Protein AF-A0A0M8SWD2-F1 (afdb_monomer_lite)

pLDDT: mean 90.35, std 13.68, range [39.41, 98.62]

Structure (mmCIF, N/CA/C/O backbone):
data_AF-A0A0M8SWD2-F1
#
_entry.id   AF-A0A0M8SWD2-F1
#
loop_
_atom_site.group_PDB
_atom_site.id
_atom_site.type_symbol
_atom_site.label_atom_id
_atom_site.label_alt_id
_atom_site.label_comp_id
_atom_site.label_asym_id
_atom_site.label_entity_id
_atom_site.label_seq_id
_atom_site.pdbx_PDB_ins_code
_atom_site.Cartn_x
_atom_site.Cartn_y
_atom_site.Cartn_z
_ato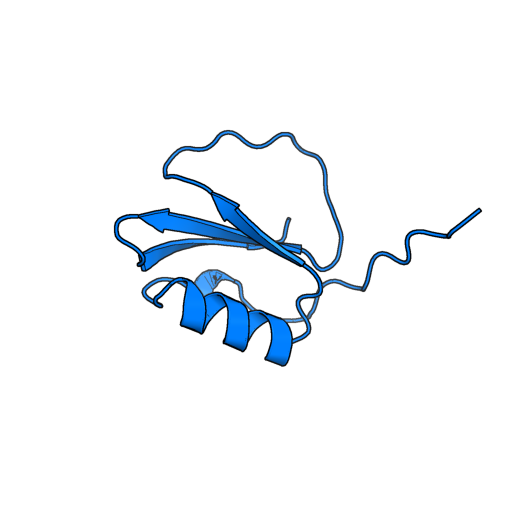m_site.occupancy
_atom_site.B_iso_or_equiv
_atom_site.auth_seq_id
_atom_site.auth_comp_id
_atom_site.auth_asym_id
_atom_site.auth_atom_id
_atom_site.pdbx_PDB_model_num
ATOM 1 N N . MET A 1 1 ? 20.744 -25.475 -4.068 1.00 39.41 1 MET A N 1
ATOM 2 C CA . MET A 1 1 ? 20.887 -24.006 -4.144 1.00 39.41 1 MET A CA 1
ATOM 3 C C . MET A 1 1 ? 19.702 -23.473 -4.934 1.00 39.41 1 MET A C 1
ATOM 5 O O . MET A 1 1 ? 19.733 -23.510 -6.154 1.00 39.41 1 MET A O 1
ATOM 9 N N . THR A 1 2 ? 18.610 -23.100 -4.270 1.00 42.47 2 THR A N 1
ATOM 10 C CA . THR A 1 2 ? 17.486 -22.422 -4.932 1.00 42.47 2 THR A CA 1
ATOM 11 C C . THR A 1 2 ? 17.868 -20.956 -5.067 1.00 42.47 2 THR A C 1
ATOM 13 O O . THR A 1 2 ? 17.972 -20.257 -4.062 1.00 42.47 2 THR A O 1
ATOM 16 N N . ALA A 1 3 ? 18.174 -20.507 -6.282 1.00 47.78 3 ALA A N 1
ATOM 17 C CA . ALA A 1 3 ? 18.397 -19.092 -6.539 1.00 47.78 3 ALA A CA 1
ATOM 18 C C . ALA A 1 3 ? 17.097 -18.338 -6.224 1.00 47.78 3 ALA A C 1
ATOM 20 O O . ALA A 1 3 ? 16.073 -18.596 -6.854 1.00 47.78 3 ALA A O 1
ATOM 21 N N . SER A 1 4 ? 17.127 -17.440 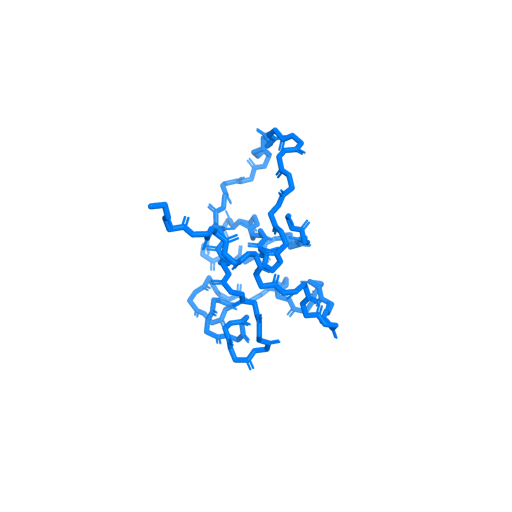-5.239 1.00 52.78 4 SER A N 1
ATOM 22 C CA . SER A 1 4 ? 16.054 -16.473 -5.014 1.00 52.78 4 SER A CA 1
ATOM 23 C C . SER A 1 4 ? 16.017 -15.545 -6.224 1.00 52.78 4 SER A C 1
ATOM 25 O O . SER A 1 4 ? 16.772 -14.579 -6.298 1.00 52.78 4 SER A O 1
ATOM 27 N N . THR A 1 5 ? 15.201 -15.864 -7.224 1.00 55.97 5 THR A N 1
ATOM 28 C CA . THR A 1 5 ? 14.955 -14.963 -8.348 1.00 55.97 5 THR A CA 1
ATOM 29 C C . THR A 1 5 ? 14.112 -13.808 -7.828 1.00 55.97 5 THR A C 1
ATOM 31 O O . THR A 1 5 ? 12.885 -13.892 -7.799 1.00 55.97 5 THR A O 1
ATOM 34 N N . SER A 1 6 ? 14.762 -12.746 -7.352 1.00 61.75 6 SER A N 1
ATOM 35 C CA . SER A 1 6 ? 14.082 -11.488 -7.066 1.00 61.75 6 SER A CA 1
ATOM 36 C C . SER A 1 6 ? 13.450 -11.008 -8.370 1.00 61.75 6 SER A C 1
ATOM 38 O O . SER A 1 6 ? 14.165 -10.710 -9.332 1.00 61.75 6 SER A O 1
ATOM 40 N N . SER A 1 7 ? 12.120 -11.011 -8.434 1.00 73.62 7 SER A N 1
ATOM 41 C CA . SER A 1 7 ? 11.407 -10.513 -9.608 1.00 73.62 7 SER A CA 1
ATOM 42 C C . SER A 1 7 ? 11.681 -9.012 -9.748 1.00 73.62 7 SER A C 1
ATOM 44 O O . SER A 1 7 ? 11.820 -8.325 -8.734 1.00 73.62 7 SER A O 1
ATOM 46 N N . PRO A 1 8 ? 11.806 -8.475 -10.973 1.00 83.75 8 PRO A N 1
ATOM 47 C CA . PRO A 1 8 ? 12.025 -7.046 -11.151 1.00 83.75 8 PRO A CA 1
ATOM 48 C C . PRO A 1 8 ? 10.864 -6.249 -10.547 1.00 83.75 8 PRO A C 1
ATOM 50 O O . PRO A 1 8 ? 9.710 -6.676 -10.598 1.00 83.75 8 PRO A O 1
ATOM 53 N N . THR A 1 9 ? 11.166 -5.077 -9.987 1.00 86.69 9 THR A N 1
ATOM 54 C CA . THR A 1 9 ? 10.133 -4.162 -9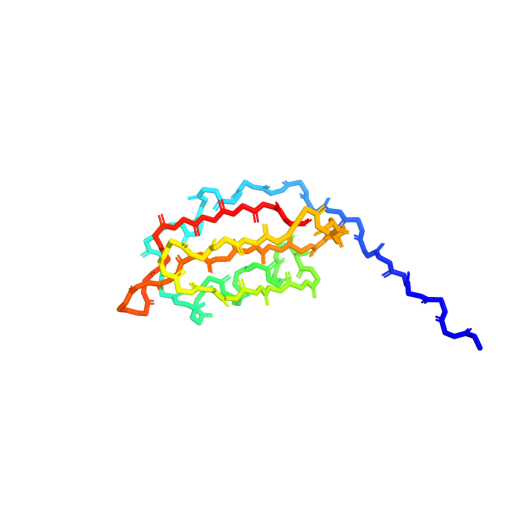.490 1.00 86.69 9 THR A CA 1
ATOM 55 C C . THR A 1 9 ? 9.268 -3.692 -10.665 1.00 86.69 9 THR A C 1
ATOM 57 O O . THR A 1 9 ? 9.821 -3.187 -11.647 1.00 86.69 9 THR A O 1
ATOM 60 N N . PRO A 1 10 ? 7.934 -3.862 -10.608 1.00 90.81 10 PRO A N 1
ATOM 61 C CA . PRO A 1 10 ? 7.053 -3.420 -11.681 1.00 90.81 10 PRO A CA 1
ATOM 62 C C . PRO A 1 10 ? 7.075 -1.892 -11.810 1.00 90.81 10 PRO A C 1
ATOM 64 O O . PRO A 1 10 ? 7.250 -1.169 -10.829 1.00 90.81 10 PRO A O 1
ATOM 67 N N . ALA A 1 11 ? 6.854 -1.389 -13.026 1.00 91.25 11 ALA A N 1
ATOM 68 C CA . ALA A 1 11 ? 6.708 0.041 -13.304 1.00 91.25 11 ALA A CA 1
ATOM 69 C C . ALA A 1 11 ? 5.306 0.543 -12.900 1.00 91.25 11 ALA A C 1
ATOM 71 O O . ALA A 1 11 ? 4.521 1.006 -13.729 1.00 91.25 11 ALA A O 1
ATOM 72 N N . ASP A 1 12 ? 4.975 0.401 -11.620 1.00 94.44 12 ASP A N 1
ATOM 73 C CA . ASP A 1 12 ? 3.700 0.793 -11.028 1.00 94.44 12 ASP A CA 1
ATOM 74 C C . ASP A 1 12 ? 3.907 1.826 -9.911 1.00 94.44 12 ASP A C 1
ATOM 76 O O . ASP A 1 12 ? 4.964 1.874 -9.289 1.00 94.44 12 ASP A O 1
ATOM 80 N N . ASP A 1 13 ? 2.899 2.666 -9.669 1.00 96.00 13 ASP A N 1
ATOM 81 C CA . ASP A 1 13 ? 2.941 3.710 -8.638 1.00 96.00 13 ASP A CA 1
ATOM 82 C C . ASP A 1 13 ? 2.254 3.211 -7.355 1.00 96.00 13 ASP A C 1
ATOM 84 O O . ASP A 1 13 ? 1.027 3.046 -7.358 1.00 96.00 13 ASP A O 1
ATOM 88 N N . PRO A 1 14 ? 2.997 3.020 -6.245 1.00 96.88 14 PRO A N 1
ATOM 89 C CA . PRO A 1 14 ? 2.430 2.605 -4.967 1.00 96.88 14 PRO A CA 1
ATOM 90 C C . PRO A 1 14 ? 1.301 3.509 -4.450 1.00 96.88 14 PRO A C 1
ATOM 92 O O . PRO A 1 14 ? 0.402 3.031 -3.765 1.00 96.88 14 PRO A O 1
ATOM 95 N N . LYS A 1 15 ? 1.266 4.802 -4.797 1.00 97.19 15 LYS A N 1
ATOM 96 C CA . LYS A 1 15 ? 0.212 5.713 -4.310 1.00 97.19 15 LYS A CA 1
ATOM 97 C C . LYS A 1 15 ? -1.199 5.301 -4.733 1.00 97.19 15 LYS A C 1
ATOM 99 O O . LYS A 1 15 ? -2.158 5.715 -4.092 1.00 97.19 15 LYS A O 1
ATOM 104 N N . ARG A 1 16 ? -1.340 4.471 -5.773 1.00 97.69 16 ARG A N 1
ATOM 105 C CA . ARG A 1 16 ? -2.635 3.959 -6.254 1.00 97.69 16 ARG A CA 1
ATOM 106 C C . ARG A 1 16 ? -3.345 3.034 -5.272 1.00 97.69 16 ARG A C 1
ATOM 108 O O . ARG A 1 16 ? -4.547 2.843 -5.412 1.00 97.69 16 ARG A O 1
ATOM 115 N N . TYR A 1 17 ? -2.611 2.444 -4.332 1.00 98.38 17 TYR A N 1
ATOM 116 C CA . TYR A 1 17 ? -3.180 1.507 -3.366 1.00 98.38 17 TYR A CA 1
ATOM 117 C C . TYR A 1 17 ? -3.750 2.204 -2.130 1.00 98.38 17 TYR A C 1
ATOM 119 O O . TYR A 1 17 ? -4.518 1.585 -1.406 1.00 98.38 17 TYR A O 1
ATOM 127 N N . VAL A 1 18 ? -3.409 3.476 -1.893 1.00 98.38 18 VAL A N 1
ATOM 128 C CA . VAL A 1 18 ? -3.907 4.246 -0.743 1.00 98.38 18 VAL A CA 1
ATOM 129 C C . VAL A 1 18 ? -5.427 4.409 -0.833 1.00 98.38 18 VAL A C 1
ATOM 131 O O . VAL A 1 18 ? -5.958 4.768 -1.882 1.00 98.38 18 VAL A O 1
ATOM 134 N N . GLY A 1 19 ? -6.119 4.145 0.275 1.00 98.31 19 GLY A N 1
ATOM 135 C CA . GLY A 1 19 ? -7.578 4.169 0.383 1.00 98.31 19 GLY A CA 1
ATOM 136 C C . GLY A 1 19 ? -8.281 2.893 -0.088 1.00 98.31 19 GLY A C 1
ATOM 137 O O . GLY A 1 19 ? -9.499 2.798 0.045 1.00 98.31 19 GLY A O 1
ATOM 138 N N . LEU A 1 20 ? -7.556 1.910 -0.634 1.00 98.62 20 LEU A N 1
ATOM 139 C CA . LEU A 1 20 ? -8.124 0.594 -0.924 1.00 98.62 20 LEU A CA 1
ATOM 140 C C . LEU A 1 20 ? -8.206 -0.252 0.348 1.00 98.62 20 LEU A C 1
ATOM 142 O O . LEU A 1 20 ? -7.384 -0.106 1.253 1.00 98.62 20 LEU A O 1
ATOM 146 N N . GLY A 1 21 ? -9.153 -1.192 0.357 1.00 98.50 21 GLY A N 1
ATOM 147 C CA . GLY A 1 21 ? -9.150 -2.283 1.327 1.00 98.50 21 GLY A CA 1
ATOM 148 C C . GLY A 1 21 ? -7.953 -3.216 1.108 1.00 98.50 21 GLY A C 1
ATOM 149 O O . GLY A 1 21 ? -7.563 -3.426 -0.048 1.00 98.50 21 GLY A O 1
ATOM 150 N N . THR A 1 22 ? -7.395 -3.792 2.174 1.00 97.88 22 THR A N 1
ATOM 151 C CA . THR A 1 22 ? -6.183 -4.641 2.131 1.00 97.88 22 THR A CA 1
ATOM 152 C C . THR A 1 22 ? -6.277 -5.727 1.063 1.00 97.88 22 THR A C 1
ATOM 154 O O . THR A 1 22 ? -5.431 -5.814 0.173 1.00 97.88 22 THR A O 1
ATOM 157 N N . ASP A 1 23 ? -7.372 -6.486 1.078 1.00 98.12 23 ASP A N 1
ATOM 158 C CA . ASP A 1 23 ? -7.619 -7.580 0.142 1.00 98.12 23 ASP A CA 1
ATOM 159 C C . ASP A 1 23 ? -7.665 -7.117 -1.323 1.00 98.12 23 ASP A C 1
ATOM 161 O O . ASP A 1 23 ? -7.205 -7.808 -2.237 1.00 98.12 23 ASP A O 1
ATOM 165 N N . GLU A 1 24 ? -8.255 -5.947 -1.581 1.00 98.44 24 GLU A N 1
ATOM 166 C CA . GLU A 1 24 ? -8.325 -5.406 -2.938 1.00 98.44 24 GLU A CA 1
ATOM 167 C C . GLU A 1 24 ? -6.973 -4.867 -3.396 1.00 98.44 24 GLU A C 1
ATOM 169 O O . GLU A 1 24 ? -6.589 -5.086 -4.550 1.00 98.44 24 GLU A O 1
ATOM 174 N N . ALA A 1 25 ? -6.232 -4.223 -2.496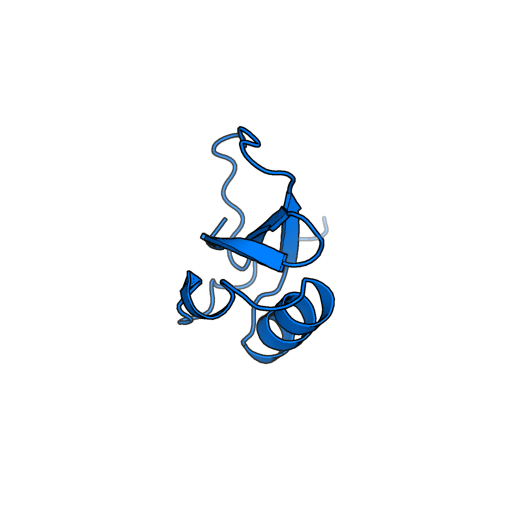 1.00 98.50 25 ALA A N 1
ATOM 175 C CA . ALA A 1 25 ? -4.882 -3.760 -2.765 1.00 98.50 25 ALA A CA 1
ATOM 176 C C . ALA A 1 25 ? -3.956 -4.932 -3.115 1.00 98.50 25 ALA A C 1
ATOM 178 O O . ALA A 1 25 ? -3.274 -4.883 -4.140 1.00 98.50 25 ALA A O 1
ATOM 179 N N . GLU A 1 26 ? -3.992 -6.017 -2.338 1.00 98.12 26 GLU A N 1
ATOM 180 C CA . GLU A 1 26 ? -3.205 -7.222 -2.598 1.00 98.12 26 GLU A CA 1
ATOM 181 C C . GLU A 1 26 ? -3.544 -7.833 -3.959 1.00 98.12 26 GLU A C 1
ATOM 183 O O . GLU A 1 26 ? -2.649 -8.067 -4.776 1.00 98.12 26 GLU A O 1
ATOM 188 N N . ARG A 1 27 ? -4.829 -8.041 -4.270 1.00 98.12 27 ARG A N 1
ATOM 189 C CA . ARG A 1 27 ? -5.235 -8.581 -5.580 1.00 98.12 27 ARG A CA 1
ATOM 190 C C . ARG A 1 27 ? -4.785 -7.694 -6.736 1.00 98.12 27 ARG A C 1
ATOM 192 O O . ARG A 1 27 ? -4.302 -8.206 -7.748 1.00 98.12 27 ARG A O 1
ATOM 199 N N . GLN A 1 28 ? -4.950 -6.376 -6.619 1.00 98.25 28 GLN A N 1
ATOM 200 C CA . GLN A 1 28 ? -4.498 -5.437 -7.646 1.00 98.25 28 GLN A CA 1
ATOM 201 C C . GLN A 1 28 ? -2.985 -5.468 -7.825 1.00 98.25 28 GLN A C 1
ATOM 203 O O . GLN A 1 28 ? -2.520 -5.464 -8.965 1.00 98.25 28 GLN A O 1
ATOM 208 N N . ALA A 1 29 ? -2.234 -5.543 -6.728 1.00 97.81 29 ALA A N 1
ATOM 209 C CA . ALA A 1 29 ? -0.784 -5.549 -6.755 1.00 97.81 29 ALA A CA 1
ATOM 210 C C . ALA A 1 29 ? -0.243 -6.770 -7.508 1.00 97.81 29 ALA A C 1
ATOM 212 O O . ALA A 1 29 ? 0.556 -6.618 -8.436 1.00 97.81 29 ALA A O 1
ATOM 213 N N . HIS A 1 30 ? -0.765 -7.963 -7.216 1.00 96.94 30 HIS A N 1
ATOM 214 C CA . HIS A 1 30 ? -0.387 -9.177 -7.941 1.00 96.94 30 HIS A CA 1
ATOM 215 C C . HIS A 1 30 ? -0.723 -9.084 -9.437 1.00 96.94 30 HIS A C 1
ATOM 217 O O . HIS A 1 30 ? 0.113 -9.407 -10.280 1.00 96.94 30 HIS A O 1
ATOM 223 N N . ARG A 1 31 ? -1.907 -8.560 -9.801 1.00 97.06 31 ARG A N 1
ATOM 224 C CA . ARG A 1 31 ? -2.278 -8.333 -11.216 1.00 97.06 31 ARG A CA 1
ATOM 225 C C . ARG A 1 31 ? -1.341 -7.355 -11.932 1.00 97.06 31 ARG A C 1
ATOM 227 O O . ARG A 1 31 ? -1.192 -7.439 -13.147 1.00 97.06 31 ARG A O 1
ATOM 234 N N . ARG A 1 32 ? -0.735 -6.422 -11.197 1.00 95.81 32 ARG A N 1
ATOM 235 C CA . ARG A 1 32 ? 0.198 -5.406 -11.710 1.00 95.81 32 ARG A CA 1
ATOM 236 C C . ARG A 1 32 ? 1.662 -5.853 -11.677 1.00 95.81 32 ARG A C 1
ATOM 238 O O . ARG A 1 32 ? 2.533 -5.088 -12.081 1.00 95.81 32 ARG A O 1
ATOM 245 N N . GLY A 1 33 ? 1.931 -7.089 -11.257 1.00 95.38 33 GLY A N 1
ATOM 246 C CA . GLY A 1 33 ? 3.261 -7.692 -11.300 1.00 95.38 33 GLY A CA 1
ATOM 247 C C . GLY A 1 33 ? 4.082 -7.520 -10.025 1.00 95.38 33 GLY A C 1
ATOM 248 O O . GLY A 1 33 ? 5.267 -7.849 -10.030 1.00 95.38 33 GLY A O 1
ATOM 249 N N . TRP A 1 34 ? 3.487 -7.042 -8.927 1.00 96.50 34 TRP A N 1
ATOM 250 C CA . TRP A 1 34 ? 4.135 -7.134 -7.621 1.00 96.50 34 TRP A CA 1
ATOM 251 C C . TRP A 1 34 ? 4.197 -8.605 -7.207 1.00 96.50 34 TRP A C 1
ATOM 253 O O . TRP A 1 34 ? 3.174 -9.277 -7.100 1.00 96.50 34 TRP A O 1
ATOM 263 N N . SER A 1 35 ? 5.413 -9.109 -7.010 1.00 94.75 35 SER A N 1
ATOM 264 C CA . SER A 1 35 ? 5.657 -10.515 -6.662 1.00 94.75 35 SER A CA 1
ATOM 265 C C . SER A 1 35 ? 5.428 -10.815 -5.184 1.00 94.75 35 SER A C 1
ATOM 267 O O . SER A 1 35 ? 5.111 -11.942 -4.821 1.00 94.75 35 SER A O 1
ATOM 269 N N . THR A 1 36 ? 5.620 -9.806 -4.333 1.00 95.00 36 THR A N 1
ATOM 270 C CA . THR A 1 36 ? 5.445 -9.899 -2.886 1.00 95.00 36 THR A CA 1
ATOM 271 C C . THR A 1 36 ? 4.668 -8.681 -2.419 1.00 95.00 36 THR A C 1
ATOM 273 O O . THR A 1 36 ? 5.035 -7.554 -2.751 1.00 95.00 36 THR A O 1
ATOM 276 N N . VAL A 1 37 ? 3.637 -8.888 -1.606 1.00 96.81 37 VAL A N 1
ATOM 277 C CA . VAL A 1 37 ? 2.936 -7.807 -0.907 1.00 96.81 37 VAL A CA 1
ATOM 278 C C . VAL A 1 37 ? 3.060 -8.062 0.587 1.00 96.81 37 VAL A C 1
ATOM 280 O O . VAL A 1 37 ? 2.841 -9.181 1.045 1.00 96.81 37 VAL A O 1
ATOM 283 N N . ARG A 1 38 ? 3.480 -7.048 1.343 1.00 96.12 38 ARG A N 1
ATOM 284 C CA . ARG A 1 38 ? 3.589 -7.113 2.801 1.00 96.12 38 ARG A CA 1
ATOM 285 C C . ARG A 1 38 ? 2.727 -6.033 3.427 1.00 96.12 38 ARG A C 1
ATOM 287 O O . ARG A 1 38 ? 2.938 -4.854 3.156 1.00 96.12 38 ARG A O 1
ATOM 294 N N . THR A 1 39 ? 1.864 -6.443 4.340 1.00 97.06 39 THR A N 1
ATOM 295 C CA . THR A 1 39 ? 1.050 -5.540 5.152 1.00 97.06 39 THR A CA 1
ATOM 296 C C . THR A 1 39 ? 1.720 -5.291 6.503 1.00 97.06 39 THR A C 1
ATOM 298 O O . THR A 1 39 ? 2.270 -6.214 7.109 1.00 97.06 39 THR A O 1
ATOM 301 N N . VAL A 1 40 ? 1.727 -4.039 6.959 1.00 96.31 40 VAL A N 1
ATOM 302 C CA . VAL A 1 40 ? 2.318 -3.604 8.234 1.00 96.31 40 VAL A CA 1
ATOM 303 C C . VAL A 1 40 ? 1.374 -2.651 8.978 1.00 96.31 40 VAL A C 1
ATOM 305 O O . VAL A 1 40 ? 0.605 -1.943 8.327 1.00 96.31 40 VAL A O 1
ATOM 308 N N . PRO A 1 41 ? 1.420 -2.601 10.322 1.00 96.56 41 PRO A N 1
ATOM 309 C CA . PRO A 1 41 ? 0.634 -1.639 11.092 1.00 96.56 41 PRO A CA 1
ATOM 310 C C . PRO A 1 41 ? 1.188 -0.204 10.966 1.00 96.56 41 PRO A C 1
ATOM 312 O O . PRO A 1 41 ? 2.358 -0.032 10.598 1.00 96.56 41 PRO A O 1
ATOM 315 N N . PRO A 1 42 ? 0.397 0.826 11.329 1.00 96.56 42 PRO A N 1
ATOM 316 C CA . PRO A 1 42 ? 0.827 2.219 11.292 1.00 96.56 42 PRO A CA 1
ATOM 317 C C . PRO A 1 42 ? 2.090 2.476 12.110 1.00 96.56 42 PRO A C 1
ATOM 319 O O . PRO A 1 42 ? 2.218 2.028 13.250 1.00 96.56 42 PRO A O 1
ATOM 322 N N . GLY A 1 43 ? 3.039 3.209 11.524 1.00 91.62 43 GLY A N 1
ATOM 323 C CA . GLY A 1 43 ? 4.275 3.591 12.210 1.00 91.62 43 GLY A CA 1
ATOM 324 C C . GLY A 1 43 ? 5.303 2.464 12.346 1.00 91.62 43 GLY A C 1
ATOM 325 O O . GLY A 1 43 ? 6.301 2.638 13.048 1.00 91.62 43 GLY A O 1
ATOM 326 N N . ALA A 1 44 ? 5.103 1.327 11.671 1.00 91.06 44 ALA A N 1
ATOM 327 C CA . ALA A 1 44 ? 6.086 0.252 11.640 1.00 91.06 44 ALA A CA 1
ATOM 328 C C . ALA A 1 44 ? 7.439 0.754 11.103 1.00 91.06 44 ALA A C 1
ATOM 330 O O . ALA A 1 44 ? 7.559 1.196 9.957 1.00 91.06 44 ALA A O 1
ATOM 331 N N . ILE A 1 45 ? 8.484 0.642 11.927 1.00 85.56 45 ILE A N 1
ATOM 332 C CA . ILE A 1 45 ? 9.861 0.895 11.501 1.00 85.56 45 ILE A CA 1
ATOM 333 C C . ILE A 1 45 ? 10.403 -0.389 10.882 1.00 85.56 45 ILE A C 1
ATOM 335 O O . ILE A 1 45 ? 10.666 -1.373 11.571 1.00 85.56 45 ILE A O 1
ATOM 339 N N . LEU A 1 46 ? 10.561 -0.375 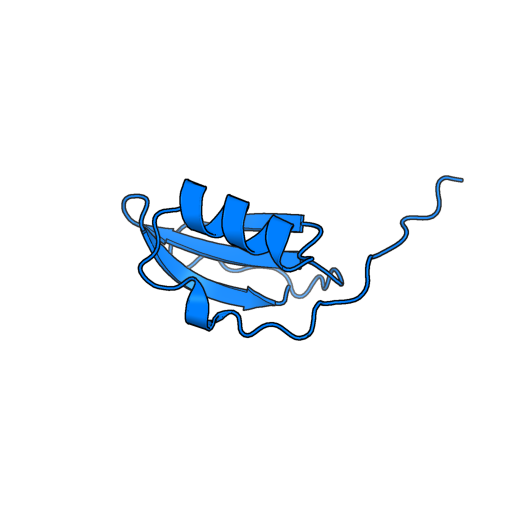9.563 1.00 83.81 46 LEU A N 1
ATOM 340 C CA . LEU A 1 46 ? 11.167 -1.467 8.815 1.00 83.81 46 LEU A CA 1
ATOM 341 C C . LEU A 1 46 ? 12.675 -1.257 8.693 1.00 83.81 46 LEU A C 1
ATOM 343 O O . LEU A 1 46 ? 13.153 -0.135 8.528 1.00 83.81 46 LEU A O 1
ATOM 347 N N . THR A 1 47 ? 13.428 -2.351 8.733 1.00 82.81 47 THR A N 1
ATOM 348 C CA . THR A 1 47 ? 14.842 -2.342 8.358 1.00 82.81 47 THR A CA 1
ATOM 349 C C . THR A 1 47 ? 14.996 -2.009 6.871 1.00 82.81 47 THR A C 1
ATOM 351 O O . THR A 1 47 ? 14.102 -2.266 6.065 1.00 82.81 47 THR A O 1
ATOM 354 N N . MET A 1 48 ? 16.160 -1.475 6.493 1.00 76.56 48 MET A N 1
ATOM 355 C CA . MET A 1 48 ? 16.516 -1.095 5.112 1.00 76.56 48 MET A CA 1
ATOM 356 C C . MET A 1 48 ? 16.715 -2.295 4.164 1.00 76.56 48 MET A C 1
ATOM 358 O O . MET A 1 48 ? 17.374 -2.172 3.133 1.00 76.56 48 MET A O 1
ATOM 362 N N . GLU A 1 49 ? 16.206 -3.476 4.512 1.00 82.94 49 GLU A N 1
ATOM 363 C CA . GLU A 1 49 ? 16.294 -4.648 3.651 1.00 82.94 49 GLU A CA 1
ATOM 364 C C . GLU A 1 49 ? 15.429 -4.417 2.416 1.00 82.94 49 GLU A C 1
ATOM 366 O O . GLU A 1 49 ? 14.207 -4.360 2.530 1.00 82.94 49 GLU A O 1
ATOM 371 N N . TYR A 1 50 ? 16.062 -4.288 1.254 1.00 83.88 50 TYR A N 1
ATOM 372 C CA . TYR A 1 50 ? 15.387 -4.133 -0.029 1.00 83.88 50 TYR A CA 1
ATOM 373 C C . TYR A 1 50 ? 15.110 -5.500 -0.668 1.00 83.88 50 TYR A C 1
ATOM 375 O O . TYR A 1 50 ? 16.011 -6.336 -0.754 1.00 83.88 50 TYR A O 1
ATOM 383 N N . LEU A 1 51 ? 13.888 -5.713 -1.159 1.00 89.12 51 LEU A N 1
ATOM 384 C CA . LEU A 1 51 ? 13.492 -6.898 -1.918 1.00 89.12 51 LEU A CA 1
ATOM 385 C C . LEU A 1 51 ? 12.779 -6.471 -3.201 1.00 89.12 51 LEU A C 1
ATOM 387 O O . LEU A 1 51 ? 11.613 -6.085 -3.175 1.00 89.12 51 LEU A O 1
ATOM 391 N N . ALA A 1 52 ? 13.473 -6.592 -4.338 1.00 88.94 52 ALA A N 1
ATOM 392 C CA . ALA A 1 52 ? 12.906 -6.229 -5.633 1.00 88.94 52 ALA A CA 1
ATOM 393 C C . ALA A 1 52 ? 11.581 -6.965 -5.890 1.00 88.94 52 ALA A C 1
ATOM 395 O O . ALA A 1 52 ? 11.445 -8.157 -5.602 1.00 88.94 52 ALA A O 1
ATOM 396 N N . GLY A 1 53 ? 10.601 -6.228 -6.416 1.00 92.94 53 GLY A N 1
ATOM 397 C CA . GLY A 1 53 ? 9.255 -6.749 -6.632 1.00 92.94 53 GLY A CA 1
ATOM 398 C C . GLY A 1 53 ? 8.389 -6.833 -5.372 1.00 92.94 53 GLY A C 1
ATOM 399 O O . GLY A 1 53 ? 7.319 -7.447 -5.451 1.00 92.94 53 GLY A O 1
ATOM 400 N N . ARG A 1 54 ? 8.803 -6.233 -4.241 1.00 95.56 54 ARG A N 1
ATOM 401 C CA . ARG A 1 54 ? 7.979 -6.105 -3.032 1.00 95.56 54 ARG A CA 1
ATOM 402 C C . ARG A 1 54 ? 7.247 -4.771 -2.964 1.00 95.56 54 ARG A C 1
ATOM 404 O O . ARG A 1 54 ? 7.854 -3.710 -3.075 1.00 95.56 54 ARG A O 1
ATOM 411 N N . LEU A 1 55 ? 5.957 -4.840 -2.669 1.00 96.62 55 LEU A N 1
ATOM 412 C CA . LEU A 1 55 ? 5.147 -3.714 -2.227 1.00 96.62 55 LEU A CA 1
ATOM 413 C C . LEU A 1 55 ? 4.920 -3.827 -0.719 1.00 96.62 55 LEU A C 1
ATOM 415 O O . LEU A 1 55 ? 4.556 -4.894 -0.227 1.00 96.62 55 LEU A O 1
ATOM 419 N N . ASN A 1 56 ? 5.118 -2.738 0.015 1.00 96.50 56 ASN A N 1
ATOM 420 C CA . ASN A 1 56 ? 4.683 -2.627 1.402 1.00 96.50 56 ASN A CA 1
ATOM 421 C C . ASN A 1 56 ? 3.418 -1.775 1.472 1.00 96.50 56 ASN A C 1
ATOM 423 O O . ASN A 1 56 ? 3.359 -0.721 0.834 1.0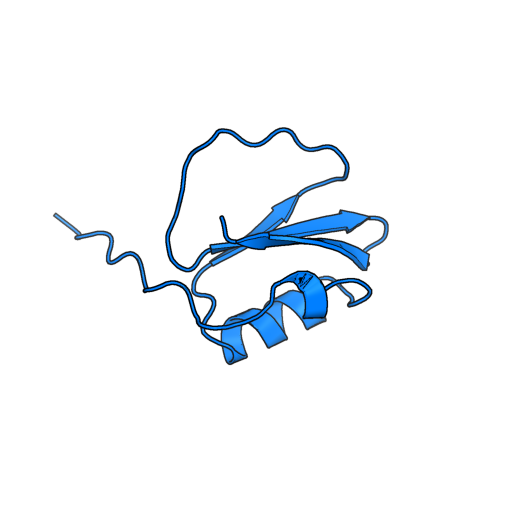0 96.50 56 ASN A O 1
ATOM 427 N N . LEU A 1 57 ? 2.458 -2.215 2.277 1.00 97.88 57 LEU A N 1
ATOM 428 C CA . LEU A 1 57 ? 1.216 -1.521 2.587 1.00 97.88 57 LEU A CA 1
ATOM 429 C C . LEU A 1 57 ? 1.170 -1.269 4.096 1.00 97.88 57 LEU A C 1
ATOM 431 O O . LEU A 1 57 ? 1.199 -2.212 4.881 1.00 97.88 57 LEU A O 1
ATOM 435 N N . GLU A 1 58 ? 1.115 -0.007 4.508 1.00 97.94 58 GLU A N 1
ATOM 436 C CA . GLU A 1 58 ? 0.719 0.356 5.870 1.00 97.94 58 GLU A CA 1
ATOM 437 C C . GLU A 1 58 ? -0.804 0.391 5.918 1.00 97.94 58 GLU A C 1
ATOM 439 O O . GLU A 1 58 ? -1.418 1.129 5.143 1.00 97.94 58 GLU A O 1
ATOM 444 N N . VAL A 1 59 ? -1.397 -0.416 6.792 1.00 98.44 59 VAL A N 1
ATOM 445 C CA . VAL A 1 59 ? -2.846 -0.617 6.865 1.00 98.44 59 VAL A CA 1
ATOM 446 C C . VAL A 1 59 ? -3.357 -0.275 8.255 1.00 98.44 59 VAL A C 1
ATOM 448 O O . VAL A 1 59 ? -2.784 -0.695 9.258 1.00 98.44 59 VAL A O 1
ATOM 451 N N . GLU A 1 60 ? -4.467 0.450 8.295 1.00 98.12 60 GLU A N 1
ATOM 452 C CA . GLU A 1 60 ? -5.234 0.792 9.491 1.00 98.12 60 GLU A CA 1
ATOM 453 C C . GLU A 1 60 ? -6.712 0.549 9.190 1.00 98.12 60 GLU A C 1
ATOM 455 O O . GLU A 1 60 ? -7.181 0.938 8.124 1.00 98.12 60 GLU A O 1
ATOM 460 N N . ASP A 1 61 ? -7.437 -0.122 10.089 1.00 96.88 61 ASP A N 1
ATOM 461 C CA . ASP A 1 61 ? -8.863 -0.438 9.905 1.00 96.88 61 ASP A CA 1
ATOM 462 C C . ASP A 1 61 ? -9.184 -1.046 8.523 1.00 96.88 61 ASP A C 1
ATOM 464 O O . ASP A 1 61 ? -10.111 -0.636 7.824 1.00 96.88 61 ASP A O 1
ATOM 468 N N . ASP A 1 62 ? -8.357 -2.012 8.110 1.00 97.00 62 ASP A N 1
ATOM 469 C CA . ASP A 1 62 ? -8.411 -2.697 6.809 1.00 97.00 62 ASP A CA 1
ATOM 470 C C . ASP A 1 62 ? -8.243 -1.782 5.578 1.00 97.00 62 ASP A C 1
ATOM 472 O O . ASP A 1 62 ? -8.439 -2.210 4.444 1.00 97.00 62 ASP A O 1
ATOM 476 N N . THR A 1 63 ? -7.832 -0.529 5.779 1.00 98.38 63 THR A N 1
ATOM 477 C CA . THR A 1 63 ? -7.611 0.464 4.727 1.00 98.38 63 THR A CA 1
ATOM 478 C C . THR A 1 63 ? -6.129 0.798 4.601 1.00 98.38 63 THR A C 1
ATOM 480 O O . THR A 1 63 ? -5.433 1.048 5.585 1.00 98.38 63 THR A O 1
ATOM 483 N N . VAL A 1 64 ? -5.620 0.828 3.370 1.00 98.56 64 VAL A N 1
ATOM 484 C CA . VAL A 1 64 ? -4.233 1.216 3.095 1.00 98.56 64 VAL A CA 1
ATOM 485 C C . VAL A 1 64 ? -4.057 2.718 3.314 1.00 98.56 64 VAL A C 1
ATOM 487 O O . VAL A 1 64 ? -4.579 3.532 2.553 1.00 98.56 64 VAL A O 1
ATOM 490 N N . GLN A 1 65 ? -3.230 3.087 4.286 1.00 98.25 65 GLN A N 1
ATOM 491 C CA . GLN A 1 65 ? -2.903 4.479 4.602 1.00 98.25 65 GLN A CA 1
ATOM 492 C C . GLN A 1 65 ? -1.666 4.953 3.834 1.00 98.25 65 GLN A C 1
ATOM 494 O O . GLN A 1 65 ? -1.587 6.100 3.387 1.00 98.25 65 GLN A O 1
ATOM 499 N N . ARG A 1 66 ? -0.689 4.060 3.639 1.00 97.56 66 ARG A N 1
ATOM 500 C CA . ARG A 1 66 ? 0.536 4.326 2.874 1.00 97.56 66 ARG A CA 1
ATOM 501 C C . ARG A 1 66 ? 0.962 3.094 2.095 1.00 97.56 66 ARG A C 1
ATOM 503 O O . ARG A 1 66 ? 0.764 1.969 2.533 1.00 97.56 66 ARG A O 1
ATOM 510 N N . ALA A 1 67 ? 1.628 3.320 0.972 1.00 97.31 67 ALA A N 1
ATOM 511 C CA . ALA A 1 67 ? 2.198 2.255 0.163 1.00 97.31 67 ALA A CA 1
ATOM 512 C C . ALA A 1 67 ? 3.553 2.679 -0.414 1.00 97.31 67 ALA A C 1
ATOM 514 O O . ALA A 1 67 ? 3.725 3.830 -0.826 1.00 97.31 67 ALA A O 1
ATOM 515 N N . TRP A 1 68 ? 4.526 1.768 -0.419 1.00 94.88 68 TRP A N 1
ATOM 516 C CA . TRP A 1 68 ? 5.870 2.020 -0.951 1.00 94.88 68 TRP A CA 1
ATOM 517 C C . TRP A 1 68 ? 6.529 0.742 -1.462 1.00 94.88 68 TRP A C 1
ATOM 519 O O . TRP A 1 68 ? 6.318 -0.345 -0.922 1.00 94.88 68 TRP A O 1
ATOM 529 N N . SER A 1 69 ? 7.369 0.879 -2.489 1.00 92.75 69 SER A N 1
ATOM 530 C CA . SER A 1 69 ? 8.244 -0.205 -2.937 1.00 92.75 69 SER A CA 1
ATOM 531 C C . SER A 1 69 ? 9.227 -0.568 -1.827 1.00 92.75 69 SER A C 1
ATOM 533 O O . SER A 1 69 ? 9.811 0.318 -1.198 1.00 92.75 69 SER A O 1
ATOM 535 N N . GLY A 1 70 ? 9.382 -1.863 -1.583 1.00 86.19 70 GLY A N 1
ATOM 536 C CA . GLY A 1 70 ? 10.280 -2.421 -0.582 1.00 86.19 70 GLY A CA 1
ATOM 537 C C . GLY A 1 70 ? 11.445 -3.166 -1.168 1.00 86.19 70 GLY A C 1
ATOM 538 O O . GLY A 1 70 ? 11.593 -3.223 -2.399 1.00 86.19 70 GLY A O 1
#

Sequence (70 aa):
MTASTSSPTPADDPKRYVGLGTDEAERQAHRRGWSTVRTVPPGAILTMEYLAGRLNLEVEDDTVQRAWSG

Foldseek 3Di:
DPPPPQFAAFPDDFVVQAFPFQVVSVVVLVVRQQPEEAEDEPPDDDDPDAGGSYKYFHDDPRGGHGIDHD

Secondary structure (DSSP, 8-state):
------PPPPS--GGGGTTSBHHHHHHHHHHTT-SEEEEE-TT----S---TTEEEEEEETTEEEEEEE-

Radius of gyration: 12.03 Å; chains: 1; bounding box: 30×30×26 Å